Protein AF-A0A933QCE2-F1 (afdb_monomer)

Solvent-accessible surface area (backbone atoms only — not comparable to full-atom values): 6231 Å² total; per-residue (Å²): 137,88,79,74,78,51,71,69,58,51,51,52,39,53,48,52,22,48,54,52,35,42,64,75,26,68,92,55,95,49,70,45,64,84,66,56,48,78,66,48,43,70,75,74,51,79,69,49,74,65,42,51,50,51,52,55,50,42,37,76,76,67,66,52,48,75,69,53,51,55,48,33,53,36,45,9,51,49,49,18,30,54,74,67,43,93,61,54,49,55,66,30,44,54,52,28,61,69,67,58,71,75,76,86,69,133

Radius of gyration: 14.83 Å; Cα contacts (8 Å, |Δi|>4): 85; chains: 1; bounding box: 39×31×38 Å

pLDDT: mean 90.5, std 14.08, range [33.28, 98.25]

Foldseek 3Di:
DPPDDDPVRVVVLLVQLQVVQCVLQVPHPDRALVRQDPVNCVVRADDDPLLVVVLVVCCVPVVDDPVLSSQLSSQQSSVCSSVVHPHRDNVSSVVSSVPDPPPPDD

Secondary structure (DSSP, 8-state):
---PPPHHHHHHHHHHHHHHHHHHHTTSS--SGGG--HHHHHHH----HHHHHHHHHHHHHH---HHHHHHHHHHHHHHHHHHT-SS--HHHHHHHHHT-------

Structure (mmCIF, N/CA/C/O backbone):
data_AF-A0A933QCE2-F1
#
_entry.id   AF-A0A933QCE2-F1
#
loop_
_atom_site.group_PDB
_atom_site.id
_atom_site.type_symbol
_atom_site.label_atom_id
_atom_site.label_alt_id
_atom_site.label_comp_id
_atom_site.label_asym_id
_atom_site.label_entity_id
_atom_site.label_seq_id
_atom_site.pdbx_PDB_ins_code
_atom_site.Cartn_x
_atom_site.Cartn_y
_atom_site.Cartn_z
_atom_site.occupancy
_atom_site.B_iso_or_equiv
_atom_site.auth_seq_id
_atom_site.auth_comp_id
_atom_site.auth_asym_id
_atom_site.auth_atom_id
_atom_site.pdbx_PDB_model_num
ATOM 1 N N . ASP A 1 1 ? 0.986 15.730 25.153 1.00 40.44 1 ASP A N 1
ATOM 2 C CA . ASP A 1 1 ? 0.198 14.528 25.497 1.00 40.44 1 ASP A CA 1
ATOM 3 C C . ASP A 1 1 ? 0.069 13.561 24.330 1.00 40.44 1 ASP A C 1
ATOM 5 O O . ASP A 1 1 ? -0.799 13.714 23.481 1.00 40.44 1 ASP A O 1
ATOM 9 N N . PHE A 1 2 ? 0.946 12.559 24.263 1.00 47.31 2 PHE A N 1
ATOM 10 C CA . PHE A 1 2 ? 0.789 11.436 23.333 1.00 47.31 2 PHE A CA 1
ATOM 11 C C . PHE A 1 2 ? -0.103 10.383 24.007 1.00 47.31 2 PHE A C 1
ATOM 13 O O . PHE A 1 2 ? 0.387 9.423 24.596 1.00 47.31 2 PHE A O 1
ATOM 20 N N . GLN A 1 3 ? -1.427 10.573 23.977 1.00 60.53 3 GLN A N 1
ATOM 21 C CA . GLN A 1 3 ? -2.327 9.460 24.283 1.00 60.53 3 GLN A CA 1
ATOM 22 C C . GLN A 1 3 ? -2.257 8.464 23.126 1.00 60.53 3 GLN A C 1
ATOM 24 O O . GLN A 1 3 ? -2.816 8.683 22.052 1.00 60.53 3 GLN A O 1
A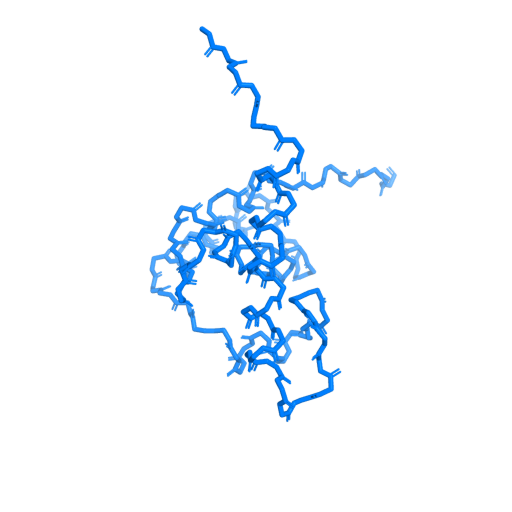TOM 29 N N . SER A 1 4 ? -1.538 7.371 23.349 1.00 68.69 4 SER A N 1
ATOM 30 C CA . SER A 1 4 ? -1.519 6.220 22.459 1.00 68.69 4 SER A CA 1
ATOM 31 C C . SER A 1 4 ? -2.943 5.683 22.281 1.00 68.69 4 SER A C 1
ATOM 33 O O . SER A 1 4 ? -3.718 5.564 23.234 1.00 68.69 4 SER A O 1
ATOM 35 N N . GLU A 1 5 ? -3.329 5.392 21.034 1.00 78.12 5 GLU A N 1
ATOM 36 C CA . GLU A 1 5 ? -4.638 4.801 20.756 1.00 78.12 5 GLU A CA 1
ATOM 37 C C . GLU A 1 5 ? -4.819 3.516 21.571 1.00 78.12 5 GLU A C 1
ATOM 39 O O . GLU A 1 5 ? -3.937 2.658 21.615 1.00 78.12 5 GLU A O 1
ATOM 44 N N . SER A 1 6 ? -5.988 3.339 22.193 1.00 88.44 6 SER A N 1
ATOM 45 C CA . SER A 1 6 ? -6.250 2.104 22.928 1.00 88.44 6 SER A CA 1
ATOM 46 C C . SER A 1 6 ? -6.214 0.893 21.992 1.00 88.44 6 SER A C 1
ATOM 48 O O . SER A 1 6 ? -6.664 0.955 20.844 1.00 88.44 6 SER A O 1
ATOM 50 N N . SER A 1 7 ? -5.770 -0.257 22.508 1.00 89.75 7 SER A N 1
ATOM 51 C CA . SER A 1 7 ? -5.734 -1.519 21.746 1.00 89.75 7 SER A CA 1
ATOM 52 C C . SER A 1 7 ? -7.083 -1.855 21.092 1.00 89.75 7 SER A C 1
ATOM 54 O O . SER A 1 7 ? -7.141 -2.386 19.984 1.00 89.75 7 SER A O 1
ATOM 56 N N . LYS A 1 8 ? -8.197 -1.477 21.736 1.00 91.38 8 LYS A N 1
ATOM 57 C CA . LYS A 1 8 ? -9.556 -1.630 21.195 1.00 91.38 8 LYS A CA 1
ATOM 58 C C . LYS A 1 8 ? -9.793 -0.770 19.946 1.00 91.38 8 LYS A C 1
ATOM 60 O O . LYS A 1 8 ? -10.435 -1.246 19.011 1.00 91.38 8 LYS A O 1
ATOM 65 N N . LYS A 1 9 ? -9.296 0.473 19.913 1.00 91.12 9 LYS A N 1
ATOM 66 C CA . LYS A 1 9 ? -9.382 1.356 18.734 1.00 91.12 9 LYS A CA 1
ATOM 67 C C . LYS A 1 9 ? -8.520 0.821 17.587 1.00 91.12 9 LYS A C 1
ATOM 69 O O . LYS A 1 9 ? -9.025 0.691 16.472 1.00 91.12 9 LYS A O 1
ATOM 74 N N . ILE A 1 10 ? -7.291 0.396 17.881 1.00 91.69 10 ILE A N 1
ATOM 75 C CA . ILE A 1 10 ? -6.379 -0.204 16.894 1.00 91.69 10 ILE A CA 1
ATOM 76 C C . ILE A 1 10 ? -6.996 -1.469 16.281 1.00 91.69 10 ILE A C 1
ATOM 78 O O . ILE A 1 10 ? -7.092 -1.580 15.059 1.00 91.69 10 ILE A O 1
ATOM 82 N N . LYS A 1 11 ? -7.509 -2.390 17.110 1.00 94.75 11 LYS A N 1
ATOM 83 C CA . LYS A 1 11 ? -8.168 -3.620 16.639 1.00 94.75 11 LYS A CA 1
ATOM 84 C C . LYS A 1 11 ? -9.318 -3.325 15.673 1.00 94.75 11 LYS A C 1
ATOM 86 O O . LYS A 1 11 ? -9.435 -3.992 14.649 1.00 94.75 11 LYS A O 1
ATOM 91 N N . LYS A 1 12 ? -10.143 -2.311 15.961 1.00 94.94 12 LYS A N 1
ATOM 92 C CA . LYS A 1 12 ? -11.239 -1.898 15.067 1.00 94.94 12 LYS A CA 1
ATOM 93 C C . LYS A 1 12 ? -10.727 -1.410 13.708 1.00 94.94 12 LYS A C 1
ATOM 95 O O . LYS A 1 12 ? -11.284 -1.801 12.686 1.00 94.94 12 LYS A O 1
ATOM 100 N N . ARG A 1 13 ? -9.668 -0.593 13.685 1.00 95.25 13 ARG A N 1
ATOM 101 C CA . ARG A 1 13 ? -9.049 -0.109 12.436 1.00 95.25 13 ARG A CA 1
ATOM 102 C C . ARG A 1 13 ? -8.486 -1.261 11.606 1.00 95.25 13 ARG A C 1
ATOM 104 O O . ARG A 1 13 ? -8.756 -1.340 10.410 1.00 95.25 13 ARG A O 1
ATOM 111 N N . ILE A 1 14 ? -7.777 -2.186 12.253 1.00 95.94 14 ILE A N 1
ATOM 112 C CA . ILE A 1 14 ? -7.233 -3.384 11.600 1.00 95.94 14 ILE A CA 1
ATOM 113 C C . ILE A 1 14 ? -8.358 -4.235 11.005 1.00 95.94 14 ILE A C 1
ATOM 115 O O . ILE A 1 14 ? -8.260 -4.642 9.848 1.00 95.94 14 ILE A O 1
ATOM 119 N N . GLN A 1 15 ? -9.436 -4.473 11.757 1.00 97.44 15 GLN A N 1
ATOM 120 C CA . GLN A 1 15 ? -10.567 -5.257 11.261 1.00 97.44 15 GLN A CA 1
ATOM 121 C C . GLN A 1 15 ? -11.204 -4.603 10.032 1.00 97.44 15 GLN A C 1
ATOM 123 O O . GLN A 1 15 ? -11.379 -5.264 9.015 1.00 97.44 15 GLN A O 1
ATOM 128 N N . LYS A 1 16 ? -11.442 -3.285 10.071 1.00 97.25 16 LYS A N 1
ATOM 129 C CA . LYS A 1 16 ? -11.975 -2.540 8.921 1.00 97.25 16 LYS A CA 1
ATOM 130 C C . LYS A 1 16 ? -11.084 -2.689 7.681 1.00 97.25 16 LYS A C 1
ATOM 132 O O . LYS A 1 16 ? -11.594 -2.925 6.586 1.00 97.25 16 LYS A O 1
ATOM 137 N N . ALA A 1 17 ? -9.765 -2.589 7.844 1.00 97.69 17 ALA A N 1
ATOM 138 C CA . ALA A 1 17 ? -8.816 -2.788 6.749 1.00 97.69 17 ALA A CA 1
ATOM 139 C C . ALA A 1 17 ? -8.872 -4.220 6.189 1.00 97.69 17 ALA A C 1
ATOM 141 O O . ALA A 1 17 ? -8.839 -4.409 4.973 1.00 97.69 17 ALA A O 1
ATOM 142 N N . ARG A 1 18 ? -9.006 -5.233 7.056 1.00 96.75 18 ARG A N 1
ATOM 143 C CA . ARG A 1 18 ? -9.180 -6.633 6.638 1.00 96.75 18 ARG A CA 1
ATOM 144 C C . ARG A 1 18 ? -10.484 -6.841 5.877 1.00 96.75 18 ARG A C 1
ATOM 146 O O . ARG A 1 18 ? -10.453 -7.451 4.816 1.00 96.75 18 ARG A O 1
ATOM 153 N N . ASP A 1 19 ? -11.589 -6.268 6.337 1.00 97.31 19 ASP A N 1
ATOM 154 C CA . ASP A 1 19 ? -12.885 -6.377 5.658 1.00 97.31 19 ASP A CA 1
ATOM 155 C C . ASP A 1 19 ? -12.847 -5.739 4.258 1.00 97.31 19 ASP A C 1
ATOM 157 O O . ASP A 1 19 ? -13.424 -6.267 3.302 1.00 97.31 19 ASP A O 1
ATOM 161 N N . ILE A 1 20 ? -12.127 -4.618 4.108 1.00 97.56 20 ILE A N 1
ATOM 162 C CA . ILE A 1 20 ? -11.862 -3.992 2.804 1.00 97.56 20 ILE A CA 1
ATOM 163 C C . ILE A 1 20 ? -11.099 -4.955 1.886 1.00 97.56 20 ILE A C 1
ATOM 165 O O . ILE A 1 20 ? -11.504 -5.136 0.735 1.00 97.56 20 ILE A O 1
ATOM 169 N N . GLN A 1 21 ? -10.030 -5.588 2.379 1.00 96.94 21 GLN A N 1
ATOM 170 C CA . GLN A 1 21 ? -9.223 -6.536 1.601 1.00 96.94 21 GLN A CA 1
ATOM 171 C C . GLN A 1 21 ? -10.031 -7.773 1.196 1.00 96.94 21 GLN A C 1
ATOM 173 O O . GLN A 1 21 ? -10.060 -8.117 0.016 1.00 96.94 21 GLN A O 1
ATOM 178 N N . THR A 1 22 ? -10.770 -8.376 2.132 1.00 96.06 22 THR A N 1
ATOM 179 C CA . THR A 1 22 ? -11.658 -9.518 1.868 1.00 96.06 22 THR A CA 1
ATOM 180 C C . THR A 1 22 ? -12.663 -9.190 0.769 1.00 96.06 22 THR A C 1
ATOM 182 O O . THR A 1 22 ? -12.848 -9.963 -0.170 1.00 96.06 22 THR A O 1
ATOM 185 N N . ARG A 1 23 ? -13.284 -8.005 0.825 1.00 95.94 23 ARG A N 1
ATOM 186 C CA . ARG A 1 23 ? -14.217 -7.565 -0.218 1.00 95.94 23 ARG A CA 1
ATOM 187 C C . ARG A 1 23 ? -13.516 -7.348 -1.560 1.00 95.94 23 ARG A C 1
ATOM 189 O O . ARG A 1 23 ? -14.045 -7.784 -2.581 1.00 95.94 23 ARG A O 1
ATOM 196 N N . ARG A 1 24 ? -12.342 -6.705 -1.569 1.00 95.50 24 ARG A N 1
ATOM 197 C CA . ARG A 1 24 ? -11.547 -6.443 -2.784 1.00 95.50 24 ARG A CA 1
ATOM 198 C C . ARG A 1 24 ? -11.134 -7.737 -3.489 1.00 95.50 24 ARG A C 1
ATOM 200 O O . ARG A 1 24 ? -11.118 -7.777 -4.716 1.00 95.50 24 ARG A O 1
ATOM 207 N N . TYR A 1 25 ? -10.828 -8.785 -2.728 1.00 95.62 25 TYR A N 1
ATOM 208 C CA . TYR A 1 25 ? -10.275 -10.035 -3.249 1.00 95.62 25 TYR A CA 1
ATOM 209 C C . TYR A 1 25 ? -11.255 -11.213 -3.287 1.00 95.62 25 TYR A C 1
ATOM 211 O O . TYR A 1 25 ? -10.878 -12.294 -3.715 1.00 95.62 25 TYR A O 1
ATOM 219 N N . ARG A 1 26 ? -12.538 -11.010 -2.962 1.00 94.94 26 ARG A N 1
ATOM 220 C CA . ARG A 1 26 ? -13.574 -12.064 -2.896 1.00 94.94 26 ARG A CA 1
ATOM 221 C C . ARG A 1 26 ? -13.632 -13.026 -4.098 1.00 94.94 26 ARG A C 1
ATOM 223 O O . ARG A 1 26 ? -14.067 -14.160 -3.940 1.00 94.94 26 ARG A O 1
ATOM 230 N N . LYS A 1 27 ? -13.271 -12.577 -5.304 1.00 94.56 27 LYS A N 1
ATOM 231 C CA . LYS A 1 27 ? -13.314 -13.380 -6.546 1.00 94.56 27 LYS A CA 1
ATOM 232 C C . LYS A 1 27 ? -11.935 -13.865 -7.008 1.00 94.56 27 LYS A C 1
ATOM 234 O O . LYS A 1 27 ? -11.756 -14.195 -8.176 1.00 94.56 27 LYS A O 1
ATOM 239 N N . THR A 1 28 ? -10.943 -13.847 -6.129 1.00 94.62 28 THR A N 1
ATOM 240 C CA . THR A 1 28 ? -9.582 -14.300 -6.418 1.00 94.62 28 THR A CA 1
ATOM 241 C C . THR A 1 28 ? -9.147 -15.320 -5.365 1.00 94.62 28 THR A C 1
ATOM 243 O O . THR A 1 28 ? -9.882 -15.615 -4.426 1.00 94.62 28 THR A O 1
ATOM 246 N N . ARG A 1 29 ? -7.944 -15.880 -5.522 1.00 94.75 29 ARG A N 1
ATOM 247 C CA . ARG A 1 29 ? -7.306 -16.719 -4.493 1.00 94.75 29 ARG A CA 1
ATOM 248 C C . ARG A 1 29 ? -6.538 -15.900 -3.444 1.00 94.75 29 ARG A C 1
ATOM 250 O O . ARG A 1 29 ? -5.900 -16.480 -2.575 1.00 94.75 29 ARG A O 1
ATOM 257 N N . LEU A 1 30 ? -6.539 -14.571 -3.561 1.00 96.00 30 LEU A N 1
ATOM 258 C CA . LEU A 1 30 ? -5.780 -13.677 -2.690 1.00 96.00 30 LEU A CA 1
ATOM 259 C C . LEU A 1 30 ? -6.560 -13.450 -1.395 1.00 96.00 30 LEU A C 1
ATOM 261 O O . LEU A 1 30 ? -7.761 -13.186 -1.439 1.00 96.00 30 LEU A O 1
ATOM 265 N N . VAL A 1 31 ? -5.878 -13.498 -0.253 1.00 94.19 31 VAL A N 1
ATOM 266 C CA . VAL A 1 31 ? -6.504 -13.257 1.053 1.00 94.19 31 VAL A CA 1
ATOM 267 C C . VAL A 1 31 ? -6.234 -11.827 1.511 1.00 94.19 31 VAL A C 1
ATOM 269 O O . VAL A 1 31 ? -7.093 -11.184 2.116 1.00 94.19 31 VAL A O 1
ATOM 272 N N . CYS A 1 32 ? -5.048 -11.295 1.217 1.00 96.12 32 CYS A N 1
ATOM 273 C CA . CYS A 1 32 ? -4.643 -9.972 1.671 1.00 96.12 32 CYS A CA 1
ATOM 274 C C . CYS A 1 32 ? -3.611 -9.294 0.763 1.00 96.12 32 CYS A C 1
ATOM 276 O O . CYS A 1 32 ? -3.099 -9.874 -0.193 1.00 96.12 32 CYS A O 1
ATOM 278 N N . ASN A 1 33 ? -3.293 -8.033 1.071 1.00 97.19 33 ASN A N 1
ATOM 279 C CA . ASN A 1 33 ? -2.387 -7.218 0.254 1.00 97.19 33 ASN A CA 1
ATOM 280 C C . ASN A 1 33 ? -0.973 -7.822 0.126 1.00 97.19 33 ASN A C 1
ATOM 282 O O . ASN A 1 33 ? -0.293 -7.582 -0.873 1.00 97.19 33 ASN A O 1
ATOM 286 N N . SER A 1 34 ? -0.505 -8.600 1.112 1.00 95.44 34 SER A N 1
ATOM 287 C CA . SER A 1 34 ? 0.816 -9.244 1.045 1.00 95.44 34 SER A CA 1
ATOM 288 C C . SER A 1 34 ? 0.905 -10.308 -0.047 1.00 95.44 34 SER A C 1
ATOM 290 O O . SER A 1 34 ? 1.993 -10.506 -0.593 1.00 95.44 34 SER A O 1
ATOM 292 N N . ASP A 1 35 ? -0.219 -10.925 -0.408 1.00 96.44 35 ASP A N 1
ATOM 293 C CA . ASP A 1 35 ? -0.280 -12.071 -1.323 1.00 96.44 35 ASP A CA 1
ATOM 294 C C . ASP A 1 35 ? -0.149 -11.658 -2.792 1.00 96.44 35 ASP A C 1
ATOM 296 O O . ASP A 1 35 ? 0.115 -12.491 -3.652 1.00 96.44 35 ASP A O 1
ATOM 300 N N . LEU A 1 36 ? -0.309 -10.364 -3.091 1.00 96.75 36 LEU A N 1
ATOM 301 C CA . LEU A 1 36 ? -0.255 -9.839 -4.454 1.00 96.75 36 LEU A CA 1
ATOM 302 C C . LEU A 1 36 ? 1.075 -10.192 -5.139 1.0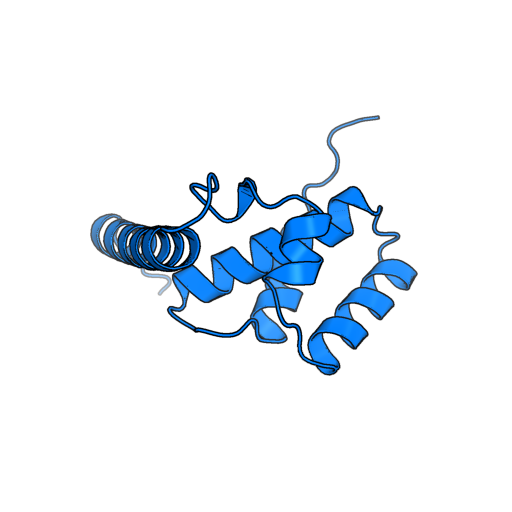0 96.75 36 LEU A C 1
ATOM 304 O O . LEU A 1 36 ? 2.148 -9.829 -4.662 1.00 96.75 36 LEU A O 1
ATOM 308 N N . SER A 1 37 ? 1.048 -10.840 -6.295 1.00 96.38 37 SER A N 1
ATOM 309 C CA . SER A 1 37 ? 2.245 -10.963 -7.132 1.00 96.38 37 SER A CA 1
ATOM 310 C C . SER A 1 37 ? 2.573 -9.634 -7.830 1.00 96.38 37 SER A C 1
ATOM 312 O O . SER A 1 37 ? 1.771 -8.699 -7.848 1.00 96.38 37 SER A O 1
ATOM 314 N N . ALA A 1 38 ? 3.746 -9.536 -8.463 1.00 95.12 38 ALA A N 1
ATOM 315 C CA . ALA A 1 38 ? 4.066 -8.389 -9.320 1.00 95.12 38 ALA A CA 1
ATOM 316 C C . ALA A 1 38 ? 3.048 -8.216 -10.464 1.00 95.12 38 ALA A C 1
ATOM 318 O O . ALA A 1 38 ? 2.741 -7.090 -10.854 1.00 95.12 38 ALA A O 1
ATOM 319 N N . LYS A 1 39 ? 2.503 -9.329 -10.976 1.00 96.25 39 LYS A N 1
ATOM 320 C CA . LYS A 1 39 ? 1.433 -9.330 -11.977 1.00 96.25 39 LYS A CA 1
ATOM 321 C C . LYS A 1 39 ? 0.135 -8.778 -11.386 1.00 96.25 39 LYS A C 1
ATOM 323 O O . LYS A 1 39 ? -0.431 -7.849 -11.951 1.00 96.25 39 LYS A O 1
ATOM 328 N N . ASP A 1 40 ? -0.271 -9.258 -10.209 1.00 96.88 40 ASP A N 1
ATOM 329 C CA . ASP A 1 40 ? -1.479 -8.762 -9.537 1.00 96.88 40 ASP A CA 1
ATOM 330 C C . ASP A 1 40 ? -1.396 -7.268 -9.227 1.00 96.88 40 ASP A C 1
ATOM 332 O O . ASP A 1 40 ? -2.389 -6.565 -9.366 1.00 96.88 40 ASP A O 1
ATOM 336 N N . ILE A 1 41 ? -0.224 -6.765 -8.826 1.00 96.44 41 ILE A N 1
ATOM 337 C CA . ILE A 1 41 ? -0.030 -5.330 -8.576 1.00 96.44 41 ILE A CA 1
ATOM 338 C C . ILE A 1 41 ? -0.312 -4.527 -9.847 1.00 96.44 41 ILE A C 1
ATOM 340 O O . ILE A 1 41 ? -1.077 -3.571 -9.791 1.00 96.44 41 ILE A O 1
ATOM 344 N N . LYS A 1 42 ? 0.252 -4.933 -10.991 1.00 94.12 42 LYS A N 1
ATOM 345 C CA . LYS A 1 42 ? 0.042 -4.242 -12.273 1.00 94.12 42 LYS A CA 1
ATOM 346 C C . LYS A 1 42 ? -1.418 -4.275 -12.733 1.00 94.12 42 LYS A C 1
ATOM 348 O O . LYS A 1 42 ? -1.874 -3.323 -13.349 1.00 94.12 42 LYS A O 1
ATOM 353 N N . GLU A 1 43 ? -2.134 -5.359 -12.447 1.00 94.38 43 GLU A N 1
ATOM 354 C CA . GLU A 1 43 ? -3.523 -5.545 -12.887 1.00 94.38 43 GLU A CA 1
ATOM 355 C C . GLU A 1 43 ? -4.562 -4.949 -11.928 1.00 94.38 43 GLU A C 1
ATOM 357 O O . GLU A 1 43 ? -5.652 -4.581 -12.358 1.00 94.38 43 GLU A O 1
ATOM 362 N N . LYS A 1 44 ? -4.273 -4.910 -10.621 1.00 93.94 44 LYS A N 1
ATOM 363 C CA . LYS A 1 44 ? -5.270 -4.619 -9.572 1.00 93.94 44 LYS A CA 1
ATOM 364 C C . LYS A 1 44 ? -5.009 -3.331 -8.801 1.00 93.94 44 LYS A C 1
ATOM 366 O O . LYS A 1 44 ? -5.884 -2.916 -8.044 1.00 93.94 44 LYS A O 1
ATOM 371 N N . ILE A 1 45 ? -3.827 -2.728 -8.932 1.00 95.25 45 ILE A N 1
ATOM 372 C CA . ILE A 1 45 ? -3.489 -1.467 -8.267 1.00 95.25 45 ILE A CA 1
ATOM 373 C C . ILE A 1 45 ? -3.291 -0.384 -9.319 1.00 95.25 45 ILE A C 1
ATOM 375 O O . ILE A 1 45 ? -2.315 -0.381 -10.065 1.00 95.25 45 ILE A O 1
ATOM 379 N N . SER A 1 46 ? -4.204 0.581 -9.315 1.00 93.81 46 SER A N 1
ATOM 380 C CA . SER A 1 46 ? -4.043 1.835 -10.037 1.00 93.81 46 SER A CA 1
ATOM 381 C C . SER A 1 46 ? -3.243 2.810 -9.176 1.00 93.81 46 SER A C 1
ATOM 383 O O . SER A 1 46 ? -3.529 2.990 -7.992 1.00 93.81 46 SER A O 1
ATOM 385 N N . LEU A 1 47 ? -2.217 3.421 -9.765 1.00 96.50 47 LEU A N 1
ATOM 386 C CA . LEU A 1 47 ? -1.411 4.462 -9.133 1.00 96.50 47 LEU A CA 1
ATOM 387 C C . LEU A 1 47 ? -1.581 5.759 -9.914 1.00 96.50 47 LEU A C 1
ATOM 389 O O . LEU A 1 47 ? -1.574 5.743 -11.146 1.00 96.50 47 LEU A O 1
ATOM 393 N N . SER A 1 48 ? -1.689 6.876 -9.198 1.00 97.12 48 SER A N 1
ATOM 394 C CA . SER A 1 48 ? -1.678 8.194 -9.826 1.00 97.12 48 SER A CA 1
ATOM 395 C C . SER A 1 48 ? -0.304 8.500 -10.441 1.00 97.12 48 SER A C 1
ATOM 397 O O . SER A 1 48 ? 0.713 7.885 -10.084 1.00 97.12 48 SER A O 1
ATOM 399 N N . ALA A 1 49 ? -0.251 9.474 -11.351 1.00 97.75 49 ALA A N 1
ATOM 400 C CA . ALA A 1 49 ? 0.998 9.901 -11.980 1.00 97.75 49 ALA A CA 1
ATOM 401 C C . ALA A 1 49 ? 2.030 10.382 -10.941 1.00 97.75 49 ALA A C 1
ATOM 403 O O . ALA A 1 49 ? 3.224 10.108 -11.062 1.00 97.75 49 ALA A O 1
ATOM 404 N N . GLU A 1 50 ? 1.566 11.032 -9.879 1.00 97.94 50 GLU A N 1
ATOM 405 C CA . GLU A 1 50 ? 2.363 11.522 -8.758 1.00 97.94 50 GLU A CA 1
ATOM 406 C C . GLU A 1 50 ? 2.951 10.371 -7.937 1.00 97.94 50 GLU A C 1
ATOM 408 O O . GLU A 1 50 ? 4.139 10.395 -7.611 1.00 97.94 50 GLU A O 1
ATOM 413 N N . CYS A 1 51 ? 2.169 9.320 -7.666 1.00 97.88 51 CYS A N 1
ATOM 414 C CA . CYS A 1 51 ? 2.671 8.119 -6.994 1.00 97.88 51 CYS A CA 1
ATOM 415 C C . CYS A 1 51 ? 3.757 7.423 -7.825 1.00 97.88 51 CYS A C 1
ATOM 417 O O . CYS A 1 51 ? 4.784 7.001 -7.291 1.00 97.88 51 CYS A O 1
ATOM 419 N N . ILE A 1 52 ? 3.555 7.332 -9.144 1.00 96.69 52 ILE A N 1
ATOM 420 C CA . ILE A 1 52 ? 4.539 6.761 -10.073 1.00 96.69 52 ILE A CA 1
ATOM 421 C C . ILE A 1 52 ? 5.810 7.617 -10.102 1.00 96.69 52 ILE A C 1
ATOM 423 O O . ILE A 1 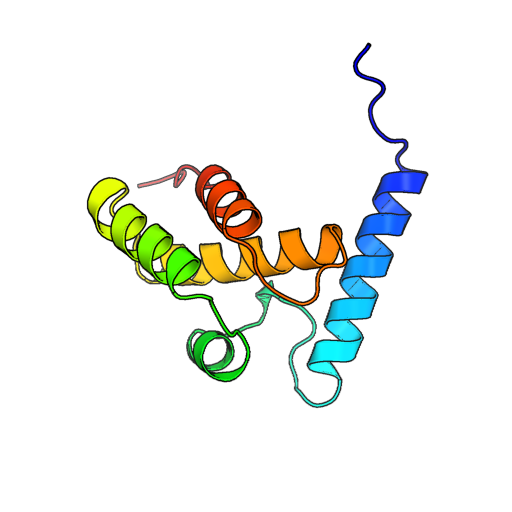52 ? 6.914 7.070 -10.063 1.00 96.69 52 ILE A O 1
ATOM 427 N N . LYS A 1 53 ? 5.676 8.948 -10.143 1.00 97.44 53 LYS A N 1
ATOM 428 C CA . LYS A 1 53 ? 6.808 9.884 -10.102 1.00 97.44 53 LYS A CA 1
ATOM 429 C C . LYS A 1 53 ? 7.627 9.706 -8.823 1.00 97.44 53 LYS A C 1
ATOM 431 O O . LYS A 1 53 ? 8.843 9.552 -8.917 1.00 97.44 53 LYS A O 1
ATOM 436 N N . LEU A 1 54 ? 6.969 9.647 -7.664 1.00 96.75 54 LEU A N 1
ATOM 437 C CA . LEU A 1 54 ? 7.630 9.430 -6.375 1.00 96.75 54 LEU A CA 1
ATOM 438 C C . LEU A 1 54 ? 8.380 8.092 -6.340 1.00 96.75 54 LEU A C 1
ATOM 440 O O . LEU A 1 54 ? 9.543 8.042 -5.947 1.00 96.75 54 LEU A O 1
ATOM 444 N N . LEU A 1 55 ? 7.752 7.010 -6.805 1.00 95.06 55 LEU A N 1
ATOM 445 C CA . LEU A 1 55 ? 8.402 5.700 -6.870 1.00 95.06 55 LEU A CA 1
ATOM 446 C C . LEU A 1 55 ? 9.627 5.699 -7.792 1.00 95.06 55 LEU A C 1
ATOM 448 O O . LEU A 1 55 ? 10.647 5.109 -7.44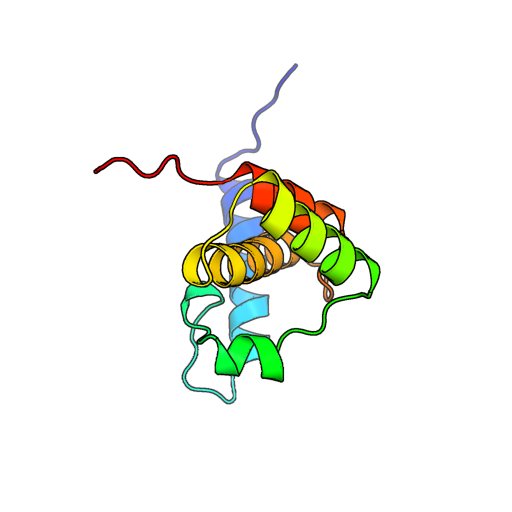5 1.00 95.06 55 LEU A O 1
ATOM 452 N N . ARG A 1 56 ? 9.556 6.363 -8.952 1.00 94.69 56 ARG A N 1
ATOM 453 C CA . ARG A 1 56 ? 10.699 6.488 -9.873 1.00 94.69 56 ARG A CA 1
ATOM 454 C C . ARG A 1 56 ? 11.855 7.255 -9.239 1.00 94.69 56 ARG A C 1
ATOM 456 O O . ARG A 1 56 ? 12.996 6.818 -9.349 1.00 94.69 56 ARG A O 1
ATOM 463 N N . GLN A 1 57 ? 11.560 8.355 -8.549 1.00 94.94 57 GLN A N 1
ATOM 464 C CA . GLN A 1 57 ? 12.567 9.104 -7.798 1.00 94.94 57 GLN A CA 1
ATOM 465 C C . GLN A 1 57 ? 13.208 8.221 -6.725 1.00 94.94 57 GLN A C 1
ATOM 467 O O . GLN A 1 57 ? 14.429 8.141 -6.662 1.00 94.94 57 GLN A O 1
ATOM 472 N N . ALA A 1 58 ? 12.399 7.487 -5.957 1.00 92.94 58 ALA A N 1
ATOM 473 C CA . ALA A 1 58 ? 12.887 6.584 -4.922 1.00 92.94 58 ALA A CA 1
ATOM 474 C C . ALA A 1 58 ? 13.770 5.452 -5.478 1.00 92.94 58 ALA A C 1
ATOM 476 O O . ALA A 1 58 ? 14.749 5.084 -4.841 1.00 92.94 58 ALA A O 1
ATOM 477 N N . VAL A 1 59 ? 13.481 4.915 -6.669 1.00 92.94 59 VAL A N 1
ATOM 478 C CA . VAL A 1 59 ? 14.370 3.939 -7.328 1.00 92.94 59 VAL A CA 1
ATOM 479 C C . VAL A 1 59 ? 15.751 4.546 -7.593 1.00 92.94 59 VAL A C 1
ATOM 481 O O . VAL A 1 59 ? 16.752 3.898 -7.301 1.00 92.94 59 VAL A O 1
ATOM 484 N N . GLY A 1 60 ? 15.805 5.783 -8.097 1.00 90.38 60 GLY A N 1
ATOM 485 C CA . GLY A 1 60 ? 17.063 6.470 -8.397 1.00 90.38 60 GLY A CA 1
ATOM 486 C C . GLY A 1 60 ? 17.854 6.899 -7.158 1.00 90.38 60 GLY A C 1
ATOM 487 O O . GLY A 1 60 ? 19.075 6.805 -7.164 1.00 90.38 60 GLY A O 1
ATOM 488 N N . THR A 1 61 ? 17.177 7.345 -6.096 1.00 92.00 61 THR A N 1
ATOM 489 C CA . THR A 1 61 ? 17.834 7.906 -4.900 1.00 92.00 61 THR A CA 1
ATOM 490 C C . THR A 1 61 ? 18.058 6.896 -3.779 1.00 92.00 61 THR A C 1
ATOM 492 O O . THR A 1 61 ? 19.017 7.023 -3.027 1.00 92.00 61 THR A O 1
ATOM 495 N N . LEU A 1 62 ? 17.182 5.895 -3.642 1.00 87.62 62 LEU A N 1
ATOM 496 C CA . LEU A 1 62 ? 17.242 4.885 -2.577 1.00 87.62 62 LEU A CA 1
ATOM 497 C C . LEU A 1 62 ? 17.714 3.513 -3.077 1.00 87.62 62 LEU A C 1
ATOM 499 O O . LEU A 1 62 ? 17.763 2.570 -2.280 1.00 87.62 62 LEU A O 1
ATOM 503 N N . HIS A 1 63 ? 18.030 3.397 -4.372 1.00 87.81 63 HIS A N 1
ATOM 504 C CA . HIS A 1 63 ? 18.462 2.165 -5.040 1.00 87.81 63 HIS A CA 1
ATOM 505 C C . HIS A 1 63 ? 17.523 0.981 -4.761 1.00 87.81 63 HIS A C 1
ATOM 507 O O . HIS A 1 63 ? 17.943 -0.105 -4.358 1.00 87.81 63 HIS A O 1
ATOM 513 N N . LEU A 1 64 ? 16.214 1.201 -4.924 1.00 87.81 64 LEU A N 1
ATOM 514 C CA . LEU A 1 64 ? 15.218 0.165 -4.650 1.00 87.81 64 LEU A CA 1
ATOM 515 C C . LEU A 1 64 ? 15.368 -1.009 -5.623 1.00 87.81 64 LEU A C 1
ATOM 517 O O . LEU A 1 64 ? 15.223 -0.850 -6.834 1.00 87.81 64 LEU A O 1
ATOM 521 N N . SER A 1 65 ? 15.553 -2.213 -5.079 1.00 91.06 65 SER A N 1
ATOM 522 C CA . SER A 1 65 ? 15.417 -3.443 -5.858 1.00 91.06 65 SER A CA 1
ATOM 523 C C . SER A 1 65 ? 13.971 -3.624 -6.337 1.00 91.06 65 SER A C 1
ATOM 525 O O . SER A 1 65 ? 13.026 -3.110 -5.729 1.00 91.06 65 SER A O 1
ATOM 527 N N . ALA A 1 66 ? 13.767 -4.424 -7.388 1.00 90.19 66 ALA A N 1
ATOM 528 C CA . ALA A 1 66 ? 12.425 -4.745 -7.883 1.00 90.19 66 ALA A CA 1
ATOM 529 C C . ALA A 1 66 ? 11.524 -5.343 -6.782 1.00 90.19 66 ALA A C 1
ATOM 531 O O . ALA A 1 66 ? 10.333 -5.037 -6.702 1.00 90.19 66 ALA A O 1
ATOM 532 N N . ARG A 1 67 ? 12.099 -6.154 -5.882 1.00 91.25 67 ARG A N 1
ATOM 533 C CA . ARG A 1 67 ? 11.385 -6.720 -4.729 1.00 91.25 67 ARG A CA 1
ATOM 534 C C . ARG A 1 67 ? 10.910 -5.625 -3.778 1.00 91.25 67 ARG A C 1
ATOM 536 O O . ARG A 1 67 ? 9.744 -5.637 -3.379 1.00 91.25 67 ARG A O 1
ATOM 543 N N . THR A 1 68 ? 11.788 -4.689 -3.427 1.00 91.94 68 THR A N 1
ATOM 544 C CA . THR A 1 68 ? 11.449 -3.585 -2.521 1.00 91.94 68 THR A CA 1
ATOM 545 C C . THR A 1 68 ? 10.437 -2.643 -3.163 1.00 91.94 68 THR A C 1
ATOM 547 O O . THR A 1 68 ? 9.471 -2.287 -2.503 1.00 91.94 68 THR A O 1
ATOM 550 N N . TYR A 1 69 ? 10.559 -2.354 -4.461 1.00 94.56 69 TYR A N 1
ATOM 551 C CA . TYR A 1 69 ? 9.580 -1.574 -5.223 1.00 94.56 69 TYR A CA 1
ATOM 552 C C . TYR A 1 69 ? 8.154 -2.141 -5.100 1.00 94.56 69 TYR A C 1
ATOM 554 O O . TYR A 1 69 ? 7.230 -1.444 -4.678 1.00 94.56 69 TYR A O 1
ATOM 562 N N . PHE A 1 70 ? 7.963 -3.431 -5.404 1.00 95.31 70 PHE A N 1
ATOM 563 C CA . PHE A 1 70 ? 6.638 -4.050 -5.296 1.00 95.31 70 PHE A CA 1
ATOM 564 C C . PHE A 1 70 ? 6.168 -4.162 -3.844 1.00 95.31 70 PHE A C 1
ATOM 566 O O . PHE A 1 70 ? 4.979 -4.002 -3.570 1.00 95.31 70 PHE A O 1
ATOM 573 N N . ARG A 1 71 ? 7.082 -4.400 -2.895 1.00 95.00 71 ARG A N 1
ATOM 574 C CA . ARG A 1 71 ? 6.758 -4.404 -1.463 1.00 95.00 71 ARG A CA 1
ATOM 575 C C . ARG A 1 71 ? 6.243 -3.040 -0.999 1.00 95.00 71 ARG A C 1
ATOM 577 O O . ARG A 1 71 ? 5.242 -3.012 -0.289 1.00 95.00 71 ARG A O 1
ATOM 584 N N . THR A 1 72 ? 6.872 -1.943 -1.417 1.00 96.06 72 THR A N 1
ATOM 585 C CA . THR A 1 72 ? 6.426 -0.577 -1.110 1.00 96.06 72 THR A CA 1
ATOM 586 C C . THR A 1 72 ? 4.984 -0.369 -1.568 1.00 96.06 72 THR A C 1
ATOM 588 O O . THR A 1 72 ? 4.143 0.070 -0.795 1.00 96.06 72 THR A O 1
ATOM 591 N N . ILE A 1 73 ? 4.630 -0.802 -2.779 1.00 97.50 73 ILE A N 1
ATOM 592 C CA . ILE A 1 73 ? 3.247 -0.666 -3.263 1.00 97.50 73 ILE A CA 1
ATOM 593 C C . ILE A 1 73 ? 2.253 -1.449 -2.381 1.00 97.50 73 ILE A C 1
ATOM 595 O O . ILE A 1 73 ? 1.182 -0.937 -2.048 1.00 97.50 73 ILE A O 1
ATOM 599 N N . LYS A 1 74 ? 2.599 -2.670 -1.946 1.00 97.44 74 LYS A N 1
ATOM 600 C CA . LYS A 1 74 ? 1.743 -3.471 -1.043 1.00 97.44 74 LYS A CA 1
ATOM 601 C C . LYS A 1 74 ? 1.555 -2.817 0.326 1.00 97.44 74 LYS A C 1
ATOM 603 O O . LYS A 1 74 ? 0.461 -2.873 0.896 1.00 97.44 74 LYS A O 1
ATOM 608 N N . ILE A 1 75 ? 2.616 -2.223 0.868 1.00 97.44 75 ILE A N 1
ATOM 609 C CA . ILE A 1 75 ? 2.567 -1.516 2.150 1.00 97.44 75 ILE A CA 1
ATOM 610 C C . ILE A 1 75 ? 1.720 -0.249 1.996 1.00 97.44 75 ILE A C 1
ATOM 612 O O . ILE A 1 75 ? 0.782 -0.075 2.768 1.00 97.44 75 ILE A O 1
ATOM 616 N N . ALA A 1 76 ? 1.933 0.550 0.948 1.00 97.94 76 ALA A N 1
ATOM 617 C CA . ALA A 1 76 ? 1.116 1.727 0.645 1.00 97.94 76 ALA A CA 1
ATOM 618 C C . ALA A 1 76 ? -0.382 1.384 0.518 1.00 97.94 76 ALA A C 1
ATOM 620 O O . ALA A 1 76 ? -1.231 2.069 1.087 1.00 97.94 76 ALA A O 1
ATOM 621 N N . ARG A 1 77 ? -0.725 0.267 -0.143 1.00 98.25 77 ARG A N 1
ATOM 622 C CA . ARG A 1 77 ? -2.107 -0.247 -0.202 1.00 98.25 77 ARG A CA 1
ATOM 623 C C . ARG A 1 77 ? -2.667 -0.592 1.180 1.00 98.25 77 ARG A C 1
ATOM 625 O O . ARG A 1 77 ? -3.845 -0.363 1.442 1.00 98.25 77 ARG A O 1
ATOM 632 N N . THR A 1 78 ? -1.837 -1.137 2.063 1.00 98.00 78 THR A N 1
ATOM 633 C CA . THR A 1 78 ? -2.237 -1.487 3.433 1.00 98.00 78 THR A CA 1
ATOM 634 C C . THR A 1 78 ? -2.462 -0.247 4.292 1.00 98.00 78 THR A C 1
ATOM 636 O O . THR A 1 78 ? -3.452 -0.197 5.014 1.00 98.00 78 THR A O 1
ATOM 639 N N . ILE A 1 79 ? -1.611 0.773 4.164 1.00 97.88 79 ILE A N 1
ATOM 640 C CA . ILE A 1 79 ? -1.785 2.072 4.832 1.00 97.88 79 ILE A CA 1
ATOM 641 C C . ILE A 1 79 ? -3.099 2.718 4.374 1.00 97.88 79 ILE A C 1
ATOM 643 O O . ILE A 1 79 ? -3.926 3.087 5.205 1.00 97.88 79 ILE A O 1
ATOM 647 N N . ALA A 1 80 ? -3.360 2.730 3.064 1.00 98.19 80 ALA A N 1
ATOM 648 C CA . ALA A 1 80 ? -4.617 3.229 2.514 1.00 98.19 80 ALA A CA 1
ATOM 649 C C . ALA A 1 80 ? -5.845 2.469 3.056 1.00 98.19 80 ALA A C 1
ATOM 651 O O . ALA A 1 80 ? -6.861 3.075 3.388 1.00 98.19 80 ALA A O 1
ATOM 652 N N . ASP A 1 81 ? -5.758 1.144 3.216 1.00 98.00 81 ASP A N 1
ATOM 653 C CA . ASP A 1 81 ? -6.841 0.350 3.818 1.00 98.00 81 ASP A CA 1
ATOM 654 C C . ASP A 1 81 ? -7.060 0.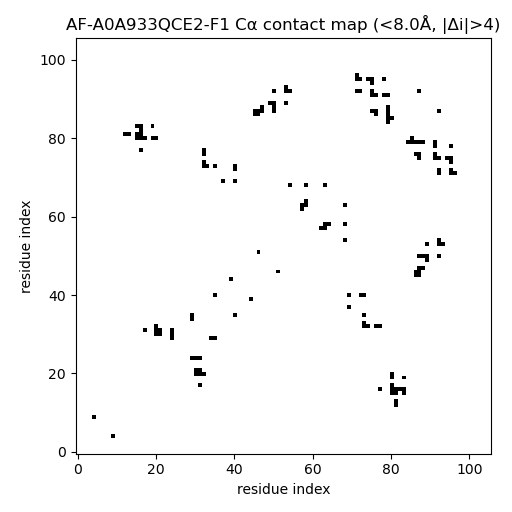678 5.300 1.00 98.00 81 ASP A C 1
ATOM 656 O O . ASP A 1 81 ? -8.204 0.710 5.757 1.00 98.00 81 ASP A O 1
ATOM 660 N N . LEU A 1 82 ? -5.985 0.950 6.047 1.00 97.31 82 LEU A N 1
ATOM 661 C CA . LEU A 1 82 ? -6.047 1.383 7.446 1.00 97.31 82 LEU A CA 1
ATOM 662 C C . LEU A 1 82 ? -6.644 2.790 7.596 1.00 97.31 82 LEU A C 1
ATOM 664 O O . LEU A 1 82 ? -7.309 3.052 8.602 1.00 97.31 82 LEU A O 1
ATOM 668 N N . ALA A 1 83 ? -6.447 3.662 6.604 1.00 96.81 83 ALA A N 1
ATOM 669 C CA . ALA A 1 83 ? -7.125 4.955 6.485 1.00 96.81 83 ALA A CA 1
ATOM 670 C C . ALA A 1 83 ? -8.585 4.814 6.003 1.00 96.81 83 ALA A C 1
ATOM 672 O O . ALA A 1 83 ? -9.409 5.705 6.198 1.00 96.81 83 ALA A O 1
ATOM 673 N N . GLY A 1 84 ? -8.949 3.662 5.430 1.00 96.75 84 GLY A N 1
ATOM 674 C CA . GLY A 1 84 ? -10.258 3.435 4.821 1.00 96.75 84 GLY A CA 1
ATOM 675 C C . GLY A 1 84 ? -10.419 4.109 3.457 1.00 96.75 84 GLY A C 1
ATOM 676 O O . GLY A 1 84 ? -11.549 4.300 3.010 1.00 96.75 84 GLY A O 1
ATOM 677 N N . GLU A 1 85 ? -9.314 4.456 2.802 1.00 97.12 85 GLU A N 1
ATOM 678 C CA . GLU A 1 85 ? -9.299 5.125 1.507 1.00 97.12 85 GLU A CA 1
ATOM 679 C C . GLU A 1 85 ? -9.314 4.117 0.359 1.00 97.12 85 GLU A C 1
ATOM 681 O O . GLU A 1 85 ? -8.663 3.068 0.397 1.00 97.12 85 GLU A O 1
ATOM 686 N N . LYS A 1 86 ? -10.066 4.426 -0.700 1.00 94.56 86 LYS A N 1
ATOM 687 C CA . LYS A 1 86 ? -10.168 3.545 -1.868 1.00 94.56 86 LYS A CA 1
ATOM 688 C C . LYS A 1 86 ? -8.887 3.552 -2.699 1.00 94.56 86 LYS A C 1
ATOM 690 O O . LYS A 1 86 ? -8.465 2.486 -3.136 1.00 94.56 86 LYS A O 1
ATOM 695 N N . GLU A 1 87 ? -8.253 4.706 -2.857 1.00 95.94 87 GLU A N 1
ATOM 696 C CA . GLU A 1 87 ? -7.073 4.898 -3.703 1.00 95.94 87 GLU A CA 1
ATOM 697 C C . GLU A 1 87 ? -5.790 5.015 -2.868 1.00 95.94 87 GLU A C 1
ATOM 699 O O . GLU A 1 87 ? -5.828 5.270 -1.665 1.00 95.94 87 GLU A O 1
ATOM 704 N N . ILE A 1 88 ? -4.636 4.785 -3.498 1.00 98.19 88 ILE A N 1
ATOM 705 C CA . ILE A 1 88 ? -3.336 5.036 -2.866 1.00 98.19 88 ILE A CA 1
ATOM 706 C C . ILE A 1 88 ? -2.959 6.492 -3.141 1.00 98.19 88 ILE A C 1
ATOM 708 O O . ILE A 1 88 ? -2.771 6.871 -4.294 1.00 98.19 88 ILE A O 1
ATOM 712 N N . SER A 1 89 ? -2.839 7.295 -2.084 1.00 98.25 89 SER A N 1
ATOM 713 C CA . SER A 1 89 ? -2.353 8.669 -2.159 1.00 98.25 89 SER A CA 1
ATOM 714 C C . SER A 1 89 ? -0.822 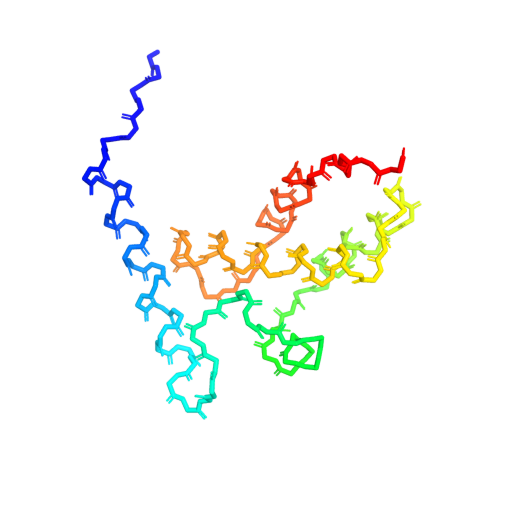8.725 -2.130 1.00 98.25 89 SER A C 1
ATOM 716 O O . SER A 1 89 ? -0.140 7.770 -1.736 1.00 98.25 89 SER A O 1
ATOM 718 N N . VAL A 1 90 ? -0.268 9.883 -2.498 1.00 98.06 90 VAL A N 1
ATOM 719 C CA . VAL A 1 90 ? 1.175 10.149 -2.392 1.00 98.06 90 VAL A CA 1
ATOM 720 C C . VAL A 1 90 ? 1.650 10.007 -0.944 1.00 98.06 90 VAL A C 1
ATOM 722 O O . VAL A 1 90 ? 2.719 9.447 -0.717 1.00 98.06 90 VAL A O 1
ATOM 725 N N . SER A 1 91 ? 0.841 10.425 0.036 1.00 98.12 91 SER A N 1
ATOM 726 C CA . SER A 1 91 ? 1.156 10.297 1.463 1.00 98.12 91 SER A CA 1
ATOM 727 C C . SER A 1 91 ? 1.316 8.837 1.888 1.00 98.12 91 SER A C 1
ATOM 729 O O . SER A 1 91 ? 2.311 8.497 2.522 1.00 98.12 91 SER A O 1
ATOM 731 N N . HIS A 1 92 ? 0.415 7.946 1.458 1.00 98.25 92 HIS A N 1
ATOM 732 C CA . HIS A 1 92 ? 0.535 6.508 1.731 1.00 98.25 92 HIS A CA 1
ATOM 733 C C . HIS A 1 92 ? 1.794 5.901 1.105 1.00 98.25 92 HIS A C 1
ATOM 735 O O . HIS A 1 92 ? 2.446 5.040 1.697 1.00 98.25 92 HIS A O 1
ATOM 741 N N . MET A 1 93 ? 2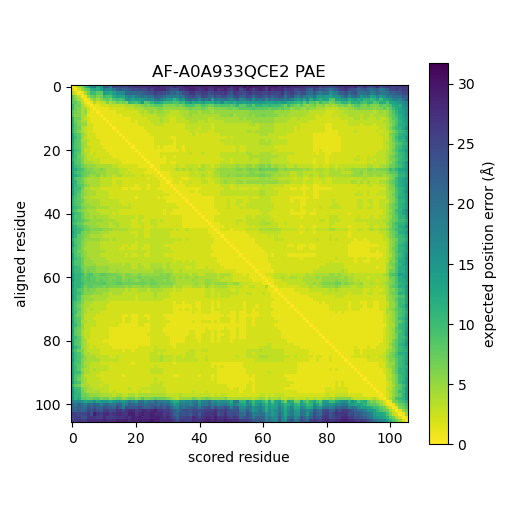.141 6.346 -0.106 1.00 97.44 93 MET A N 1
ATOM 742 C CA . MET A 1 93 ? 3.350 5.898 -0.792 1.00 97.44 93 MET A CA 1
ATOM 743 C C . MET A 1 93 ? 4.617 6.388 -0.080 1.00 97.44 93 MET A C 1
ATOM 745 O O . MET A 1 93 ? 5.548 5.611 0.129 1.00 97.44 93 MET A O 1
ATOM 749 N N . ALA A 1 94 ? 4.645 7.656 0.331 1.00 96.19 94 ALA A N 1
ATOM 750 C CA . ALA A 1 94 ? 5.758 8.256 1.057 1.00 96.19 94 ALA A CA 1
ATOM 751 C C . ALA A 1 94 ? 5.964 7.601 2.429 1.00 96.19 94 ALA A C 1
ATOM 753 O O . ALA A 1 94 ? 7.090 7.272 2.792 1.00 96.19 94 ALA A O 1
ATOM 754 N N . GLU A 1 95 ? 4.887 7.354 3.173 1.00 96.88 95 GLU A N 1
ATOM 755 C CA . GLU A 1 95 ? 4.930 6.629 4.445 1.00 96.88 95 GLU A CA 1
ATOM 756 C C . GLU A 1 95 ? 5.451 5.199 4.244 1.00 96.88 95 GLU A C 1
ATOM 758 O O . GLU A 1 95 ? 6.352 4.744 4.949 1.00 96.88 95 GLU A O 1
ATOM 763 N N . SER A 1 96 ? 4.993 4.511 3.195 1.00 95.81 96 SER A N 1
ATOM 764 C CA . SER A 1 96 ? 5.509 3.185 2.865 1.00 95.81 96 SER A CA 1
ATOM 765 C C . SER A 1 96 ? 7.013 3.160 2.581 1.00 95.81 96 SER A C 1
ATOM 767 O O . SER A 1 96 ? 7.651 2.143 2.861 1.00 95.81 96 SER A O 1
ATOM 769 N N . LEU A 1 97 ? 7.570 4.208 1.972 1.00 93.88 97 LEU A N 1
ATOM 770 C CA . LEU A 1 97 ? 9.007 4.301 1.706 1.00 93.88 97 LEU A CA 1
ATOM 771 C C . LEU A 1 97 ? 9.813 4.479 3.001 1.00 93.88 97 LEU A C 1
ATOM 773 O O . LEU A 1 97 ? 10.939 3.990 3.081 1.00 93.88 97 LEU A O 1
ATOM 777 N N . GLN A 1 98 ? 9.229 5.110 4.024 1.00 91.25 98 GLN A N 1
ATOM 778 C CA . GLN A 1 98 ? 9.858 5.287 5.338 1.00 91.25 98 GLN A CA 1
ATOM 779 C C . GLN A 1 98 ? 9.944 3.975 6.125 1.00 91.25 98 GLN A C 1
ATOM 781 O O . GLN A 1 98 ? 10.904 3.763 6.860 1.00 91.25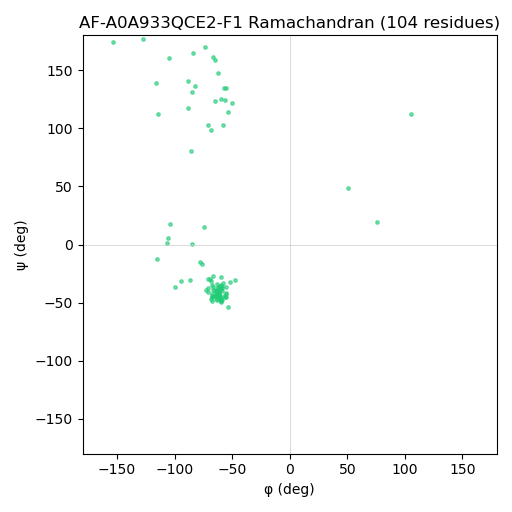 98 GLN A O 1
ATOM 786 N N . TYR A 1 99 ? 9.005 3.046 5.920 1.00 86.00 99 TYR A N 1
ATOM 787 C CA . TYR A 1 99 ? 9.018 1.718 6.550 1.00 86.00 99 TYR A CA 1
ATOM 788 C C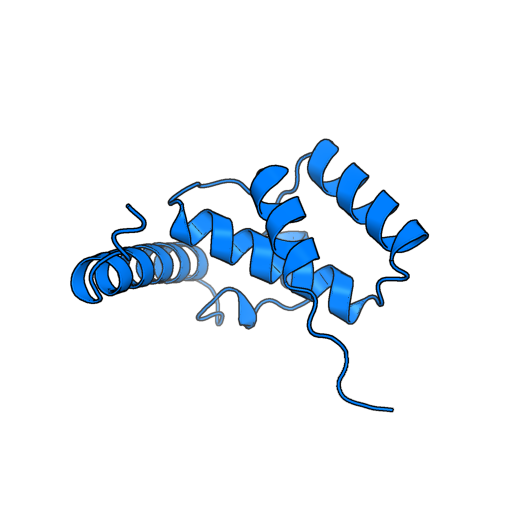 . TYR A 1 99 ? 10.039 0.740 5.965 1.00 86.00 99 TYR A C 1
ATOM 790 O O . TYR A 1 99 ? 9.927 -0.468 6.198 1.00 86.00 99 TYR A O 1
ATOM 798 N N . ARG A 1 100 ? 11.021 1.219 5.190 1.00 69.06 100 ARG A N 1
ATOM 799 C CA . ARG A 1 100 ? 12.067 0.370 4.622 1.00 69.06 100 ARG A CA 1
ATOM 800 C C . ARG A 1 100 ? 12.728 -0.424 5.758 1.00 69.06 100 ARG A C 1
ATOM 802 O O . ARG A 1 100 ? 13.400 0.176 6.598 1.00 69.06 100 ARG A O 1
ATOM 809 N N . PRO A 1 101 ? 12.584 -1.762 5.791 1.00 56.75 101 PRO A N 1
ATOM 810 C CA . PRO A 1 101 ? 13.406 -2.564 6.675 1.00 56.75 101 PRO A CA 1
ATOM 811 C C . PRO A 1 101 ? 14.848 -2.297 6.250 1.00 56.75 101 PRO A C 1
ATOM 813 O O . PRO A 1 101 ? 15.164 -2.462 5.067 1.00 56.75 101 PRO A O 1
ATOM 816 N N . LYS A 1 102 ? 15.718 -1.868 7.173 1.00 53.69 102 LYS A N 1
ATOM 817 C CA . LYS A 1 102 ? 17.152 -2.102 6.976 1.00 53.69 102 LYS A CA 1
ATOM 818 C C . LYS A 1 102 ? 17.255 -3.585 6.645 1.00 53.69 102 LYS A C 1
ATOM 820 O O . LYS A 1 102 ? 16.733 -4.401 7.406 1.00 53.69 102 LYS A O 1
ATOM 825 N N . GLU A 1 103 ? 17.811 -3.930 5.491 1.00 52.38 103 GLU A N 1
ATOM 826 C CA . GLU A 1 103 ? 18.189 -5.316 5.254 1.00 52.38 103 GLU A CA 1
ATOM 827 C C . GLU A 1 103 ? 19.163 -5.664 6.386 1.00 52.38 103 GLU A C 1
ATOM 829 O O . GLU A 1 103 ? 20.281 -5.160 6.435 1.00 52.38 103 GLU A O 1
ATOM 834 N N . MET A 1 104 ? 18.691 -6.404 7.392 1.00 45.25 104 MET A N 1
ATOM 835 C CA . MET A 1 104 ? 19.585 -7.119 8.286 1.00 45.25 104 MET A CA 1
ATOM 836 C C . MET A 1 104 ? 20.196 -8.217 7.423 1.00 45.25 104 MET A C 1
ATOM 838 O O . MET A 1 104 ? 19.549 -9.233 7.178 1.00 45.25 104 MET A O 1
ATOM 842 N N . GLY A 1 105 ? 21.408 -7.949 6.940 1.00 39.59 105 GLY A N 1
ATOM 843 C CA . GLY A 1 105 ? 22.300 -8.913 6.305 1.00 39.59 105 GLY A CA 1
ATOM 844 C C . GLY A 1 105 ? 22.405 -8.782 4.786 1.00 39.59 105 GLY A C 1
ATOM 845 O O . GLY A 1 105 ? 21.473 -9.122 4.058 1.00 39.59 105 GLY A O 1
ATOM 846 N N . ALA A 1 106 ? 23.586 -8.374 4.325 1.00 33.28 106 ALA A N 1
ATOM 847 C CA . ALA A 1 106 ? 24.616 -9.373 4.045 1.00 33.28 106 ALA A CA 1
ATOM 848 C C . ALA A 1 106 ? 25.740 -9.201 5.074 1.00 33.28 106 ALA A C 1
ATOM 850 O O . ALA A 1 106 ? 26.014 -8.026 5.413 1.00 33.28 106 ALA A O 1
#

Nearest PDB structures (foldseek):
  8rxt-assembly1_F  TM=8.853E-01  e=2.227E-03  Legionella pneumophila
  8rxd-assembly1_C  TM=8.654E-01  e=3.829E-03  Legionella pneumophila
  8rxk-assembly1_E  TM=8.900E-01  e=6.584E-03  Legionella pneumophila
  7pmk-assembly1_3  TM=8.638E-01  e=1.018E+00  Saccharomyces cerevisiae
  8kg9-assembly1_4  TM=7.823E-01  e=3.947E+00  Saccharomyces cerevisiae S288C

Mean predicted aligned error: 5.06 Å

Sequence (106 aa):
DFQSESSKKIKKRIQKARDIQTRRYRKTRLVCNSDLSAKDIKEKISLSAECIKLLRQAVGTLHLSARTYFRTIKIARTIADLAGEKEISVSHMAESLQYRPKEMGA